Protein AF-A0A9E5TMC1-F1 (afdb_monomer)

Radius of gyration: 15.76 Å; Cα contacts (8 Å, |Δi|>4): 109; chains: 1; bounding box: 31×36×39 Å

Sequence (124 aa):
EDDTADWWVVDILHGWWDSREVALKIVRQCSKYPGVRLGIEQGMAFHAVQPYIDDYMREFNRYVTVEPLKHGGVNKHSRIEWALQGRSQRGKIHLLEGEWNDWFLDQCADFPDPLSHDDGIDAV

Structure (mmCIF, N/CA/C/O backbone):
data_AF-A0A9E5TMC1-F1
#
_entry.id   AF-A0A9E5TMC1-F1
#
loop_
_atom_site.group_PDB
_atom_site.id
_atom_site.type_symbol
_atom_site.label_atom_id
_atom_site.label_alt_id
_atom_site.label_comp_id
_atom_site.label_asym_id
_atom_site.label_entity_id
_atom_site.label_seq_id
_atom_site.pdbx_PDB_ins_code
_atom_site.Cartn_x
_atom_site.Cartn_y
_atom_site.Cartn_z
_atom_site.occupancy
_atom_site.B_iso_or_equiv
_atom_site.auth_seq_id
_atom_site.auth_comp_id
_atom_site.auth_asym_id
_atom_site.auth_atom_id
_atom_site.pdbx_PDB_model_num
ATOM 1 N N . GLU A 1 1 ? 20.389 -20.287 7.424 1.00 34.81 1 GLU A N 1
ATOM 2 C CA . GLU A 1 1 ? 19.075 -20.779 7.881 1.00 34.81 1 GLU A CA 1
ATOM 3 C C . GLU A 1 1 ? 18.012 -20.219 6.953 1.00 34.81 1 GLU A C 1
ATOM 5 O O . GLU A 1 1 ? 18.252 -19.175 6.365 1.00 34.81 1 GLU A O 1
ATOM 10 N N . ASP A 1 2 ? 16.952 -20.994 6.741 1.00 44.78 2 ASP A N 1
ATOM 11 C CA . ASP A 1 2 ? 15.933 -20.899 5.686 1.00 44.78 2 ASP A CA 1
ATOM 12 C C . ASP A 1 2 ? 15.406 -19.485 5.371 1.00 44.78 2 ASP A C 1
ATOM 14 O O . ASP A 1 2 ? 14.612 -18.928 6.121 1.00 44.78 2 ASP A O 1
ATOM 18 N N . ASP A 1 3 ? 15.756 -18.961 4.193 1.00 49.09 3 ASP A N 1
ATOM 19 C CA . ASP A 1 3 ? 15.109 -17.793 3.565 1.00 49.09 3 ASP A CA 1
ATOM 20 C C . ASP A 1 3 ? 14.007 -18.260 2.582 1.00 49.09 3 ASP A C 1
ATOM 22 O O . ASP A 1 3 ? 13.860 -17.773 1.460 1.00 49.09 3 ASP A O 1
ATOM 26 N N . THR A 1 4 ? 13.265 -19.299 2.976 1.00 53.66 4 THR A N 1
ATOM 27 C CA . THR A 1 4 ? 12.355 -20.090 2.126 1.00 53.66 4 THR A CA 1
ATOM 28 C C . THR A 1 4 ? 10.890 -19.943 2.532 1.00 53.66 4 THR A C 1
ATOM 30 O O . THR A 1 4 ? 10.104 -20.877 2.380 1.00 53.66 4 THR A O 1
ATOM 33 N N . ALA A 1 5 ? 10.492 -18.776 3.036 1.00 62.56 5 ALA A N 1
ATOM 34 C CA . ALA A 1 5 ? 9.073 -18.503 3.225 1.00 62.56 5 ALA A CA 1
ATOM 35 C C . ALA A 1 5 ? 8.379 -18.453 1.853 1.00 62.56 5 ALA A C 1
ATOM 37 O O . ALA A 1 5 ? 8.786 -17.678 0.985 1.00 62.56 5 ALA A O 1
ATOM 38 N N . ASP A 1 6 ? 7.356 -19.285 1.662 1.00 70.81 6 ASP A N 1
ATOM 39 C CA . ASP A 1 6 ? 6.469 -19.214 0.501 1.00 70.81 6 ASP A CA 1
ATOM 40 C C . ASP A 1 6 ? 5.621 -17.935 0.607 1.00 70.81 6 ASP A C 1
ATOM 42 O O . ASP A 1 6 ? 5.083 -17.617 1.672 1.00 70.81 6 ASP A O 1
ATOM 46 N N . TRP A 1 7 ? 5.531 -17.172 -0.480 1.00 72.25 7 TRP A N 1
ATOM 47 C CA . TRP A 1 7 ? 4.780 -15.919 -0.527 1.00 72.25 7 TRP A CA 1
ATOM 48 C C . TRP A 1 7 ? 3.410 -16.159 -1.139 1.00 72.25 7 TRP A C 1
ATOM 50 O O . TRP A 1 7 ? 3.295 -16.791 -2.186 1.00 72.25 7 TRP A O 1
ATOM 60 N N . TRP A 1 8 ? 2.378 -15.624 -0.494 1.00 75.25 8 TRP A N 1
ATOM 61 C CA . TRP A 1 8 ? 1.000 -15.711 -0.959 1.00 75.25 8 TRP A CA 1
ATOM 62 C C . TRP A 1 8 ? 0.507 -14.312 -1.291 1.00 75.25 8 TRP A C 1
ATOM 64 O O . TRP A 1 8 ? 0.355 -13.477 -0.398 1.00 75.25 8 TRP A O 1
ATOM 74 N N . VAL A 1 9 ? 0.267 -14.057 -2.573 1.00 79.56 9 VAL A N 1
ATOM 75 C CA . VAL A 1 9 ? -0.336 -12.805 -3.026 1.00 79.56 9 VAL A CA 1
ATOM 76 C C . VAL A 1 9 ? -1.842 -12.972 -2.941 1.00 79.56 9 VAL A C 1
ATOM 78 O O . VAL A 1 9 ? -2.424 -13.823 -3.614 1.00 79.56 9 VAL A O 1
ATOM 81 N N . VAL A 1 10 ? -2.453 -12.200 -2.046 1.00 79.62 10 VAL A N 1
ATOM 82 C CA . VAL A 1 10 ? -3.874 -12.332 -1.712 1.00 79.62 10 VAL A CA 1
ATOM 83 C C . VAL A 1 10 ? -4.754 -11.503 -2.636 1.00 79.62 10 VAL A C 1
ATOM 85 O O . VAL A 1 10 ? -5.810 -11.970 -3.050 1.00 79.62 10 VAL A O 1
ATOM 88 N N . ASP A 1 11 ? -4.338 -10.275 -2.927 1.00 77.19 11 ASP A N 1
ATOM 89 C CA . ASP A 1 11 ? -5.117 -9.318 -3.704 1.00 77.19 11 ASP A CA 1
ATOM 90 C C . ASP A 1 11 ? -4.181 -8.255 -4.285 1.00 77.19 11 ASP A C 1
ATOM 92 O O . ASP A 1 11 ? -3.264 -7.803 -3.591 1.00 77.19 11 ASP A O 1
ATOM 96 N N . ILE A 1 12 ? -4.429 -7.835 -5.526 1.00 79.81 12 ILE A N 1
ATOM 97 C CA . ILE A 1 12 ? -3.748 -6.701 -6.155 1.00 79.81 12 ILE A CA 1
ATOM 98 C C . ILE A 1 12 ? -4.808 -5.704 -6.609 1.00 79.81 12 ILE A C 1
ATOM 100 O O . ILE A 1 12 ? -5.654 -5.993 -7.453 1.00 79.81 12 ILE A O 1
ATOM 104 N N . LEU A 1 13 ? -4.738 -4.492 -6.060 1.00 76.56 13 LEU A N 1
ATOM 105 C CA . LEU A 1 13 ? -5.606 -3.392 -6.454 1.00 76.56 13 LEU A CA 1
ATOM 106 C C . LEU A 1 13 ? -4.872 -2.476 -7.439 1.00 76.56 13 LEU A C 1
ATOM 108 O O . LEU A 1 13 ? -3.921 -1.803 -7.051 1.00 76.56 13 LEU A O 1
ATOM 112 N N . HIS A 1 14 ? -5.389 -2.359 -8.664 1.00 76.69 14 HIS A N 1
ATOM 113 C CA . HIS A 1 14 ? -4.921 -1.403 -9.674 1.00 76.69 14 HIS A CA 1
ATOM 114 C C . HIS A 1 14 ? -6.073 -0.533 -10.213 1.00 76.69 14 HIS A C 1
ATOM 116 O O . HIS A 1 14 ? -7.223 -0.974 -10.277 1.00 76.69 14 HIS A O 1
ATOM 122 N N . GLY A 1 15 ? -5.779 0.720 -10.574 1.00 78.25 15 GLY A N 1
ATOM 123 C CA . GLY A 1 15 ? -6.744 1.639 -11.176 1.00 78.25 15 GLY A CA 1
ATOM 124 C C . GLY A 1 15 ? -6.387 3.117 -11.015 1.00 78.25 15 GLY A C 1
ATOM 125 O O . GLY A 1 15 ? -5.425 3.484 -10.345 1.00 78.25 15 GLY A O 1
ATOM 126 N N . TRP A 1 16 ? -7.203 3.977 -11.626 1.00 78.50 16 TRP A N 1
ATOM 127 C CA . TRP A 1 16 ? -7.079 5.432 -11.529 1.00 78.50 16 TRP A CA 1
ATOM 128 C C . TRP A 1 16 ? -7.833 5.950 -10.308 1.00 78.50 16 TRP A C 1
ATOM 130 O O . TRP A 1 16 ? -9.063 5.914 -10.289 1.00 78.50 16 TRP A O 1
ATOM 140 N N . TRP A 1 17 ? -7.099 6.443 -9.312 1.00 86.69 17 TRP A N 1
ATOM 141 C CA . TRP A 1 17 ? -7.656 6.948 -8.056 1.00 86.69 17 TRP A CA 1
ATOM 142 C C . TRP A 1 17 ? -7.015 8.268 -7.654 1.00 86.69 17 TRP A C 1
ATOM 144 O O . TRP A 1 17 ? -5.838 8.515 -7.927 1.00 86.69 17 TRP A O 1
ATOM 154 N N . ASP A 1 18 ? -7.780 9.103 -6.956 1.00 88.81 18 ASP A N 1
ATOM 155 C CA . ASP A 1 18 ? -7.220 10.277 -6.294 1.00 88.81 18 ASP A CA 1
ATOM 156 C C . ASP A 1 18 ? -6.508 9.904 -4.974 1.00 88.81 18 ASP A C 1
ATOM 158 O O . ASP A 1 18 ? -6.626 8.793 -4.451 1.00 88.81 18 ASP A O 1
ATOM 162 N N . SER A 1 19 ? -5.751 10.840 -4.392 1.00 87.44 19 SER A N 1
ATOM 163 C CA . SER A 1 19 ? -4.987 10.573 -3.164 1.00 87.44 19 SER A CA 1
ATOM 164 C C . SER A 1 19 ? -5.856 10.198 -1.953 1.00 87.44 19 SER A C 1
ATOM 166 O O . SER A 1 19 ? -5.369 9.514 -1.051 1.00 87.44 19 SER A O 1
ATOM 168 N N . ARG A 1 20 ? -7.127 10.622 -1.912 1.00 91.06 20 ARG A N 1
ATOM 169 C CA . ARG A 1 20 ? -8.061 10.288 -0.825 1.00 91.06 20 ARG A CA 1
ATOM 170 C C . ARG A 1 20 ? -8.605 8.880 -0.998 1.00 91.06 20 ARG A C 1
ATOM 172 O O . ARG A 1 20 ? -8.633 8.113 -0.039 1.00 91.06 20 ARG A O 1
ATOM 179 N N . GLU A 1 21 ? -8.994 8.524 -2.215 1.00 90.38 21 GLU A N 1
ATOM 180 C CA . GLU A 1 21 ? -9.449 7.188 -2.579 1.00 90.38 21 GLU A CA 1
ATOM 181 C C . GLU A 1 21 ? -8.359 6.144 -2.334 1.00 90.38 21 GLU A C 1
ATOM 183 O O . GLU A 1 21 ? -8.645 5.091 -1.759 1.00 90.38 21 GLU A O 1
ATOM 188 N N . VAL A 1 22 ? -7.106 6.454 -2.688 1.00 89.00 22 VAL A N 1
ATOM 189 C CA . VAL A 1 22 ? -5.944 5.605 -2.379 1.00 89.00 22 VAL A CA 1
ATOM 190 C C . VAL A 1 22 ? -5.811 5.402 -0.869 1.00 89.00 22 VAL A C 1
ATOM 192 O O . VAL A 1 22 ? -5.766 4.260 -0.410 1.00 89.00 22 VAL A O 1
ATOM 195 N N . ALA A 1 23 ? -5.811 6.482 -0.079 1.00 89.69 23 ALA A N 1
ATOM 196 C CA . ALA A 1 23 ? -5.712 6.393 1.379 1.00 89.69 23 ALA A CA 1
ATOM 197 C C . ALA A 1 23 ? -6.846 5.552 1.990 1.00 89.69 23 ALA A C 1
ATOM 199 O O . ALA A 1 23 ? -6.604 4.688 2.836 1.00 89.69 23 ALA A O 1
ATOM 200 N N . LEU A 1 24 ? -8.080 5.757 1.524 1.00 91.00 24 LEU A N 1
ATOM 201 C CA . LEU A 1 24 ? -9.247 5.010 1.981 1.00 91.00 24 LEU A CA 1
ATOM 202 C C . LEU A 1 24 ? -9.128 3.517 1.653 1.00 91.00 24 LEU A C 1
ATOM 204 O O . LEU A 1 24 ? -9.430 2.671 2.497 1.00 91.00 24 LEU A O 1
ATOM 208 N N . LYS A 1 25 ? -8.688 3.174 0.436 1.00 89.75 25 LYS A N 1
ATOM 209 C CA . LYS A 1 25 ? -8.470 1.782 0.014 1.00 89.75 25 LYS A CA 1
ATOM 210 C C . LYS A 1 25 ? -7.397 1.105 0.859 1.00 89.75 25 LYS A C 1
ATOM 212 O O . LYS A 1 25 ? -7.637 -0.005 1.329 1.00 89.75 25 LYS A O 1
ATOM 217 N N . ILE A 1 26 ? -6.279 1.787 1.113 1.00 88.12 26 ILE A N 1
ATOM 218 C CA . ILE A 1 26 ? -5.203 1.302 1.986 1.00 88.12 26 ILE A CA 1
ATOM 219 C C . ILE A 1 26 ? -5.754 0.972 3.377 1.00 88.12 26 ILE A C 1
ATOM 221 O O . ILE A 1 26 ? -5.645 -0.166 3.832 1.00 88.12 26 ILE A O 1
ATOM 225 N N . VAL A 1 27 ? -6.416 1.929 4.038 1.00 88.62 27 VAL A N 1
ATOM 226 C CA . VAL A 1 27 ? -6.925 1.731 5.406 1.00 88.62 27 VAL A CA 1
ATOM 227 C C . VAL A 1 27 ? -7.991 0.634 5.458 1.00 88.62 27 VAL A C 1
ATOM 229 O O . VAL A 1 27 ? -8.001 -0.177 6.390 1.00 88.62 27 VAL A O 1
ATOM 232 N N . ARG A 1 28 ? -8.854 0.534 4.438 1.00 89.12 28 ARG A N 1
ATOM 233 C CA . ARG A 1 28 ? -9.826 -0.564 4.322 1.00 89.12 28 ARG A CA 1
ATOM 234 C C . ARG A 1 28 ? -9.142 -1.919 4.187 1.00 89.12 28 ARG A C 1
ATOM 236 O O . ARG A 1 28 ? -9.546 -2.850 4.881 1.00 89.12 28 ARG A O 1
ATOM 243 N N . GLN A 1 29 ? -8.113 -2.041 3.350 1.00 87.25 29 GLN A N 1
ATOM 244 C CA . GLN A 1 29 ? -7.389 -3.306 3.205 1.00 87.25 29 GLN A CA 1
ATOM 245 C C . GLN A 1 29 ? -6.653 -3.677 4.499 1.00 87.25 29 GLN A C 1
ATOM 247 O O . GLN A 1 29 ? -6.809 -4.792 4.992 1.00 87.25 29 GLN A O 1
ATOM 252 N N . CYS A 1 30 ? -5.975 -2.730 5.150 1.00 84.50 30 CYS A N 1
ATOM 253 C CA . CYS A 1 30 ? -5.363 -2.971 6.460 1.00 84.50 30 CYS A CA 1
ATOM 254 C C . CYS A 1 30 ? -6.380 -3.295 7.572 1.00 84.50 30 CYS A C 1
ATOM 256 O O . CYS A 1 30 ? -6.030 -3.897 8.589 1.00 84.50 30 CYS A O 1
ATOM 258 N N . SER A 1 31 ? -7.645 -2.900 7.407 1.00 84.06 31 SER A N 1
ATOM 259 C CA . SER A 1 31 ? -8.719 -3.273 8.333 1.00 84.06 31 SER A CA 1
ATOM 260 C C . SER A 1 31 ? -9.183 -4.715 8.134 1.00 84.06 31 SER A C 1
ATOM 262 O O . SER A 1 31 ? -9.508 -5.374 9.119 1.00 84.06 31 SER A O 1
ATOM 264 N N . LYS A 1 32 ? -9.178 -5.227 6.894 1.00 85.56 32 LYS A N 1
ATOM 265 C CA . LYS A 1 32 ? -9.506 -6.635 6.607 1.00 85.56 32 LYS A CA 1
ATOM 266 C C . LYS A 1 32 ? -8.460 -7.599 7.169 1.00 85.56 32 LYS A C 1
ATOM 268 O O . LYS A 1 32 ? -8.820 -8.674 7.638 1.00 85.56 32 LYS A O 1
ATOM 273 N N . TYR A 1 33 ? -7.186 -7.204 7.143 1.00 81.31 33 TYR A N 1
ATOM 274 C CA . TYR A 1 33 ? -6.064 -8.035 7.581 1.00 81.31 33 TYR A CA 1
ATOM 275 C C . TYR A 1 33 ? -5.426 -7.463 8.856 1.00 81.31 33 TYR A C 1
ATOM 277 O O . TYR A 1 33 ? -4.532 -6.616 8.788 1.00 81.31 33 TYR A O 1
ATOM 285 N N . PRO A 1 34 ? -5.870 -7.873 10.057 1.00 74.38 34 PRO A N 1
ATOM 286 C CA . PRO A 1 34 ? -5.313 -7.335 11.284 1.00 74.38 34 PRO A CA 1
ATOM 287 C C . PRO A 1 34 ? -3.857 -7.774 11.492 1.00 74.38 34 PRO A C 1
ATOM 289 O O . PRO A 1 34 ? -3.544 -8.955 11.423 1.00 74.38 34 PRO A O 1
ATOM 292 N N . GLY A 1 35 ? -2.975 -6.816 11.797 1.00 74.81 35 GLY A N 1
ATOM 293 C CA . GLY A 1 35 ? -1.557 -7.086 12.077 1.00 74.81 35 GLY A CA 1
ATOM 294 C C . GLY A 1 35 ? -0.623 -6.949 10.872 1.00 74.81 35 GLY A C 1
ATOM 295 O O . GLY A 1 35 ? 0.558 -7.263 10.996 1.00 74.81 35 GLY A O 1
ATOM 296 N N . VAL A 1 36 ? -1.116 -6.461 9.730 1.00 78.50 36 VAL A N 1
ATOM 297 C CA . VAL A 1 36 ? -0.262 -6.156 8.574 1.00 78.50 36 VAL A CA 1
ATOM 298 C C . VAL A 1 36 ? 0.630 -4.942 8.827 1.00 78.50 36 VAL A C 1
ATOM 300 O O . VAL A 1 36 ? 0.241 -3.994 9.514 1.00 78.50 36 VAL A O 1
ATOM 303 N N . ARG A 1 37 ? 1.826 -4.966 8.236 1.00 79.69 37 ARG A N 1
ATOM 304 C CA . ARG A 1 37 ? 2.693 -3.792 8.103 1.00 79.69 37 ARG A CA 1
ATOM 305 C C . ARG A 1 37 ? 2.463 -3.166 6.739 1.00 79.69 37 ARG A C 1
ATOM 307 O O . ARG A 1 37 ? 2.349 -3.887 5.752 1.00 79.69 37 ARG A O 1
ATOM 314 N N . LEU A 1 38 ? 2.395 -1.842 6.695 1.00 83.19 38 LEU A N 1
ATOM 315 C CA . LEU A 1 38 ? 2.194 -1.105 5.457 1.00 83.19 38 LEU A CA 1
ATOM 316 C C . LEU A 1 38 ? 3.521 -0.487 5.017 1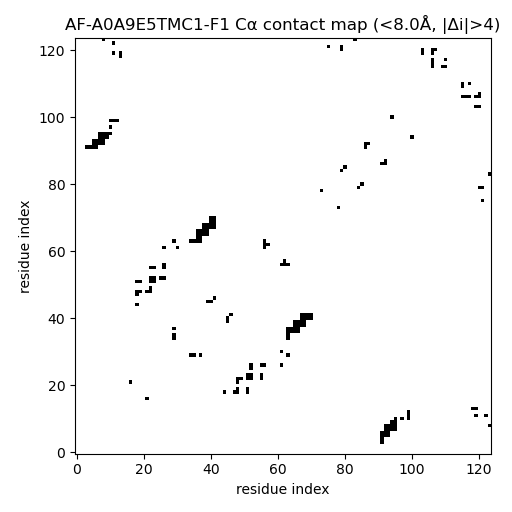.00 83.19 38 LEU A C 1
ATOM 318 O O . LEU A 1 38 ? 3.989 0.462 5.638 1.00 83.19 38 LEU A O 1
ATOM 322 N N . GLY A 1 39 ? 4.112 -1.017 3.950 1.00 82.56 39 GLY A N 1
ATOM 323 C CA . GLY A 1 39 ? 5.264 -0.407 3.290 1.00 82.56 39 GLY A CA 1
ATOM 324 C C . GLY A 1 39 ? 4.804 0.533 2.181 1.00 82.56 39 GLY A C 1
ATOM 325 O O . GLY A 1 39 ? 4.034 0.115 1.322 1.00 82.56 39 GLY A O 1
ATOM 326 N N . ILE A 1 40 ? 5.262 1.785 2.180 1.00 80.31 40 ILE A N 1
ATOM 327 C CA . ILE A 1 40 ? 5.025 2.714 1.061 1.00 80.31 40 ILE A CA 1
ATOM 328 C C . ILE A 1 40 ? 6.362 3.296 0.622 1.00 80.31 40 ILE A C 1
ATOM 330 O O . ILE A 1 40 ? 7.147 3.748 1.456 1.00 80.31 40 ILE A O 1
ATOM 334 N N . GLU A 1 41 ? 6.636 3.300 -0.683 1.00 81.06 41 GLU A N 1
ATOM 335 C CA . GLU A 1 41 ? 7.838 3.937 -1.219 1.00 81.06 41 GLU A CA 1
ATOM 336 C C . GLU A 1 41 ? 7.855 5.437 -0.904 1.00 81.06 41 GLU A C 1
ATOM 338 O O . GLU A 1 41 ? 6.889 6.167 -1.137 1.00 81.06 41 GLU A O 1
ATOM 343 N N . GLN A 1 42 ? 8.979 5.910 -0.369 1.00 74.94 42 GLN A N 1
ATOM 344 C CA . GLN A 1 42 ? 9.154 7.314 -0.046 1.00 74.94 42 GLN A CA 1
ATOM 345 C C . GLN A 1 42 ? 9.209 8.150 -1.334 1.00 74.94 42 GLN A C 1
ATOM 347 O O . GLN A 1 42 ? 10.100 7.979 -2.163 1.00 74.94 42 GLN A O 1
ATOM 352 N N . GLY A 1 43 ? 8.290 9.106 -1.474 1.00 77.88 43 GLY A N 1
ATOM 353 C CA . GLY A 1 43 ? 8.226 9.986 -2.639 1.00 77.88 43 GLY A CA 1
ATOM 354 C C . GLY A 1 43 ? 7.090 11.002 -2.562 1.00 77.88 43 GLY A C 1
ATOM 355 O O . GLY A 1 43 ? 6.424 11.146 -1.536 1.00 77.88 43 GLY A O 1
ATOM 356 N N . MET A 1 44 ? 6.847 11.710 -3.667 1.00 75.81 44 MET A N 1
A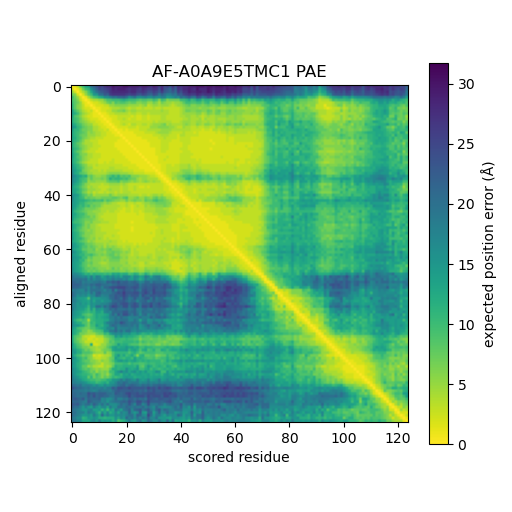TOM 357 C CA . MET A 1 44 ? 5.780 12.719 -3.744 1.00 75.81 44 MET A CA 1
ATOM 358 C C . MET A 1 44 ? 4.391 12.118 -3.496 1.00 75.81 44 MET A C 1
ATOM 360 O O . MET A 1 44 ? 3.597 12.708 -2.766 1.00 75.81 44 MET A O 1
ATOM 364 N N . ALA A 1 45 ? 4.119 10.929 -4.045 1.00 76.44 45 ALA A N 1
ATOM 365 C CA . ALA A 1 45 ? 2.851 10.229 -3.851 1.00 76.44 45 ALA A CA 1
ATOM 366 C C . ALA A 1 45 ? 2.613 9.874 -2.373 1.00 76.44 45 ALA A C 1
ATOM 368 O O . ALA A 1 45 ? 1.533 10.130 -1.847 1.00 76.44 45 ALA A O 1
ATOM 369 N N . PHE A 1 46 ? 3.642 9.389 -1.669 1.00 82.38 46 PHE A N 1
ATOM 370 C CA . PHE A 1 46 ? 3.569 9.130 -0.229 1.00 82.38 46 PHE A CA 1
ATOM 371 C C . PHE A 1 46 ? 3.188 10.389 0.559 1.00 82.38 46 PHE A C 1
ATOM 373 O O . PHE A 1 46 ? 2.247 10.366 1.348 1.00 82.38 46 PHE A O 1
ATOM 380 N N . HIS A 1 47 ? 3.859 11.515 0.300 1.00 84.75 47 HIS A N 1
ATOM 381 C CA . HIS A 1 47 ? 3.562 12.774 0.986 1.00 84.75 47 HIS A CA 1
ATOM 382 C C . HIS A 1 47 ? 2.159 13.321 0.684 1.00 84.75 47 HIS A C 1
ATOM 384 O O . HIS A 1 47 ? 1.573 13.976 1.543 1.00 84.75 47 HIS A O 1
ATOM 390 N N . ALA A 1 48 ? 1.609 13.039 -0.500 1.00 86.25 48 ALA A N 1
ATOM 391 C CA . A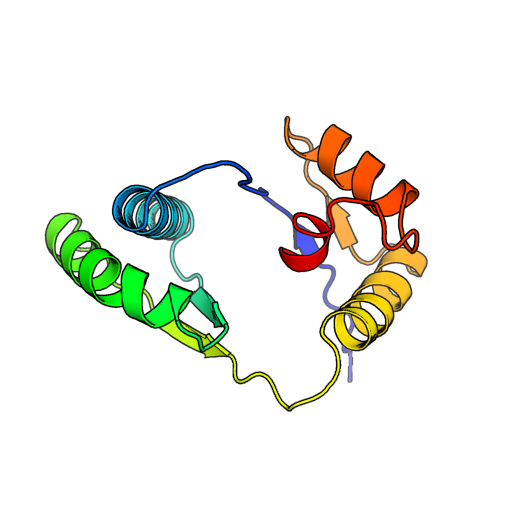LA A 1 48 ? 0.248 13.426 -0.862 1.00 86.25 48 ALA A CA 1
ATOM 392 C C . ALA A 1 48 ? -0.826 12.574 -0.160 1.00 86.25 48 ALA A C 1
ATOM 394 O O . ALA A 1 48 ? -1.910 13.073 0.134 1.00 86.25 48 ALA A O 1
ATOM 395 N N . VAL A 1 49 ? -0.534 11.299 0.108 1.00 87.50 49 VAL A N 1
ATOM 396 C CA . VAL A 1 49 ? -1.499 10.325 0.644 1.00 87.50 49 VAL A CA 1
ATOM 397 C C . VAL A 1 49 ? -1.445 10.239 2.178 1.00 87.50 49 VAL A C 1
ATOM 399 O O . VAL A 1 49 ? -2.482 10.044 2.812 1.00 87.50 49 VAL A O 1
ATOM 402 N N . GLN A 1 50 ? -0.274 10.442 2.796 1.00 89.19 50 GLN A N 1
ATOM 403 C CA . GLN A 1 50 ? -0.061 10.281 4.243 1.00 89.19 50 GLN A CA 1
ATOM 404 C C . GLN A 1 50 ? -1.063 11.046 5.134 1.00 89.19 50 GLN A C 1
ATOM 406 O O . GLN A 1 50 ? -1.594 10.426 6.056 1.00 89.19 50 GLN A O 1
ATOM 411 N N . PRO A 1 51 ? -1.392 12.334 4.888 1.00 92.25 51 PRO A N 1
ATOM 412 C CA . PRO A 1 51 ? -2.334 13.056 5.748 1.00 92.25 51 PRO A CA 1
ATOM 413 C C . PRO A 1 51 ? -3.729 12.417 5.759 1.00 92.25 51 PRO A C 1
ATOM 415 O O . PRO A 1 51 ? -4.366 12.325 6.803 1.00 92.25 51 PRO A O 1
ATOM 418 N N . TYR A 1 52 ? -4.178 11.918 4.604 1.00 92.56 52 TYR A N 1
ATOM 419 C CA . TYR A 1 52 ? -5.473 11.255 4.474 1.00 92.56 52 TYR A CA 1
ATOM 420 C C . TYR A 1 52 ? -5.485 9.886 5.146 1.00 92.56 52 TYR A C 1
ATOM 422 O O . TYR A 1 52 ? -6.494 9.502 5.732 1.00 92.56 52 TYR A O 1
ATOM 430 N N . ILE A 1 53 ? -4.366 9.157 5.094 1.00 89.69 53 ILE A N 1
ATOM 431 C CA . ILE A 1 53 ? -4.219 7.904 5.837 1.00 89.69 53 ILE A CA 1
ATOM 432 C C . ILE A 1 53 ? -4.399 8.176 7.332 1.00 89.69 53 ILE A C 1
ATOM 434 O O . ILE A 1 53 ? -5.207 7.502 7.967 1.00 89.69 53 ILE A O 1
ATOM 438 N N . ASP A 1 54 ? -3.706 9.177 7.878 1.00 90.69 54 ASP A N 1
ATOM 439 C CA . ASP A 1 54 ? -3.792 9.512 9.302 1.00 90.69 54 ASP A CA 1
ATOM 440 C C . ASP A 1 54 ? -5.221 9.906 9.714 1.00 90.69 54 ASP A C 1
ATOM 442 O O . ASP A 1 54 ? -5.688 9.517 10.788 1.00 90.69 54 ASP A O 1
ATOM 446 N N . ASP A 1 55 ? -5.935 10.642 8.860 1.00 93.06 55 ASP A N 1
ATOM 447 C CA . ASP A 1 55 ? -7.331 11.018 9.094 1.00 93.06 55 ASP A CA 1
ATOM 448 C C . ASP A 1 55 ? -8.260 9.795 9.101 1.00 93.06 55 ASP A C 1
ATOM 450 O O . ASP A 1 55 ? -9.027 9.613 10.049 1.00 93.06 55 ASP A O 1
ATOM 454 N N . TYR A 1 56 ? -8.136 8.900 8.117 1.00 92.19 56 TYR A N 1
ATOM 455 C CA . TYR A 1 56 ? -8.939 7.676 8.061 1.00 92.19 56 TYR A CA 1
ATOM 456 C C . TYR A 1 56 ? -8.600 6.690 9.184 1.00 92.19 56 TYR A C 1
ATOM 458 O O . TYR A 1 56 ? -9.493 6.019 9.701 1.00 92.19 56 TYR A O 1
ATOM 466 N N . MET A 1 57 ? -7.341 6.612 9.622 1.00 90.69 57 MET A N 1
ATOM 467 C CA . MET A 1 57 ? -6.969 5.809 10.791 1.00 90.69 57 MET A CA 1
ATOM 468 C C . MET A 1 57 ? -7.691 6.286 12.055 1.00 90.69 57 MET A C 1
ATOM 470 O O . MET A 1 57 ? -8.153 5.458 12.845 1.00 90.69 57 MET A O 1
ATOM 474 N N . ARG A 1 58 ? -7.818 7.610 12.240 1.00 90.75 58 ARG A N 1
ATOM 475 C CA . ARG A 1 58 ? -8.582 8.198 13.353 1.00 90.75 58 ARG A CA 1
ATOM 476 C C . ARG A 1 58 ? -10.077 7.938 13.203 1.00 90.75 58 ARG A C 1
ATOM 478 O O . ARG A 1 58 ? -10.710 7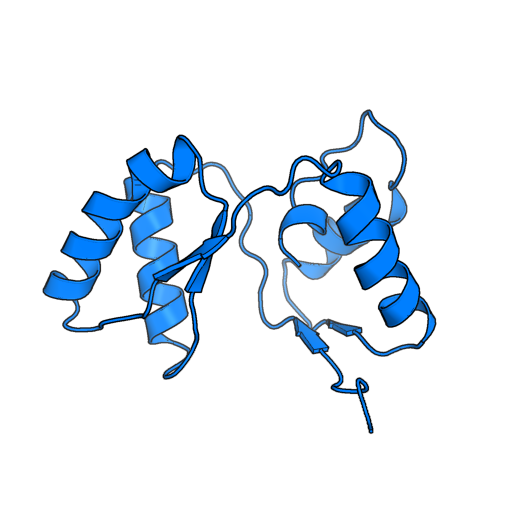.552 14.180 1.00 90.75 58 ARG A O 1
ATOM 485 N N . GLU A 1 59 ? -10.627 8.119 12.004 1.00 91.31 59 GLU A N 1
ATOM 486 C CA . GLU A 1 59 ? -12.054 7.918 11.720 1.00 91.31 59 GLU A CA 1
ATOM 487 C C . GLU A 1 59 ? -12.495 6.472 11.983 1.00 91.31 59 GLU A C 1
ATOM 489 O O . GLU A 1 59 ? -13.488 6.235 12.670 1.00 91.31 59 GLU A O 1
ATOM 494 N N . PHE A 1 60 ? -11.729 5.494 11.495 1.00 87.56 60 PHE A N 1
ATOM 495 C CA . PHE A 1 60 ? -12.047 4.073 11.648 1.00 87.56 60 PHE A CA 1
ATOM 496 C C . PHE A 1 60 ? -11.481 3.450 12.932 1.00 87.56 60 PHE A C 1
ATOM 498 O O . PHE A 1 60 ? -11.646 2.249 13.150 1.00 87.56 60 PHE A O 1
ATOM 505 N N . ASN A 1 61 ? -10.815 4.243 13.784 1.00 87.88 61 ASN A N 1
ATOM 506 C CA . ASN A 1 61 ? -10.116 3.792 14.992 1.00 87.88 61 ASN A CA 1
ATOM 507 C C . ASN A 1 61 ? -9.200 2.579 14.731 1.00 87.88 61 ASN A C 1
ATOM 509 O O . ASN A 1 61 ? -9.163 1.602 15.488 1.00 87.88 61 ASN A O 1
ATOM 513 N N . ARG A 1 62 ? -8.478 2.620 13.609 1.00 82.06 62 ARG A N 1
ATOM 514 C CA . ARG A 1 62 ? -7.614 1.535 13.153 1.00 82.06 62 ARG A CA 1
ATOM 515 C C . ARG A 1 62 ? -6.250 2.090 12.793 1.00 82.06 62 ARG A C 1
ATOM 517 O O . ARG A 1 62 ? -6.093 2.763 11.785 1.00 82.06 62 ARG A O 1
ATOM 524 N N . TYR A 1 63 ? -5.259 1.754 13.606 1.00 83.38 63 TYR A N 1
ATOM 525 C CA . TYR A 1 63 ? -3.889 2.215 13.423 1.00 83.38 63 TYR A CA 1
ATOM 526 C C . TYR A 1 63 ? -3.042 1.129 12.771 1.00 83.38 63 TYR A C 1
ATOM 528 O O . TYR A 1 63 ? -3.094 -0.037 13.171 1.00 83.38 63 TYR A O 1
ATOM 536 N N . VAL A 1 64 ? -2.262 1.529 11.771 1.00 81.56 64 VAL A N 1
ATOM 537 C CA . VAL A 1 64 ? -1.328 0.663 11.047 1.00 81.56 64 VAL A CA 1
ATOM 538 C C . VAL A 1 64 ? 0.043 1.315 11.106 1.00 81.56 64 VAL A C 1
ATOM 540 O O . VAL A 1 64 ? 0.164 2.535 11.015 1.00 81.56 64 VAL A O 1
ATOM 543 N N . THR A 1 65 ? 1.087 0.511 11.267 1.00 82.50 65 THR A N 1
ATOM 544 C CA . THR A 1 65 ? 2.458 1.011 11.188 1.00 82.50 65 THR A CA 1
ATOM 545 C C . THR A 1 65 ? 2.827 1.210 9.724 1.00 82.50 65 THR A C 1
ATOM 547 O O . THR A 1 65 ? 2.918 0.237 8.973 1.00 82.50 65 THR A O 1
ATOM 550 N N . VAL A 1 66 ? 3.016 2.473 9.336 1.00 81.88 66 VAL A N 1
ATOM 551 C CA . VAL A 1 66 ? 3.486 2.853 8.001 1.00 81.88 66 VAL A CA 1
ATOM 552 C C . VAL A 1 66 ? 5.011 2.918 8.014 1.00 81.88 66 VAL A C 1
ATOM 554 O O . VAL A 1 66 ? 5.599 3.722 8.738 1.00 81.88 66 VAL A O 1
ATOM 557 N N . GLU A 1 67 ? 5.653 2.059 7.230 1.00 81.62 67 GLU A N 1
ATOM 558 C CA . GLU A 1 67 ? 7.104 1.985 7.080 1.00 81.62 67 GLU A CA 1
ATOM 559 C C . GLU A 1 67 ? 7.504 2.601 5.725 1.00 81.62 67 GLU A C 1
ATOM 561 O O . GLU A 1 67 ? 7.206 2.031 4.672 1.00 81.62 67 GLU A O 1
ATOM 566 N N . PRO A 1 68 ? 8.162 3.777 5.706 1.00 77.75 68 PRO A N 1
ATOM 567 C CA . PRO A 1 68 ? 8.612 4.378 4.459 1.00 77.75 68 PRO A CA 1
ATOM 568 C C . PRO A 1 68 ? 9.786 3.582 3.876 1.00 77.75 68 PRO A C 1
ATOM 570 O O . PRO A 1 68 ? 10.848 3.460 4.495 1.00 77.75 68 PRO A O 1
ATOM 573 N N . LEU A 1 69 ? 9.618 3.072 2.658 1.00 77.50 69 LEU A N 1
ATOM 574 C CA . LEU A 1 69 ? 10.642 2.326 1.935 1.00 77.50 69 LEU A CA 1
ATOM 575 C C . LEU A 1 69 ? 11.523 3.305 1.149 1.00 77.50 69 LEU A C 1
ATOM 577 O O . LEU A 1 69 ? 11.055 4.012 0.257 1.00 77.50 69 LEU A O 1
ATOM 581 N N . LYS A 1 70 ? 12.815 3.375 1.488 1.00 65.94 70 LYS A N 1
ATOM 582 C CA . LYS A 1 70 ? 13.773 4.255 0.801 1.00 65.94 70 LYS A CA 1
ATOM 583 C C . LYS A 1 70 ? 14.211 3.649 -0.531 1.00 65.94 70 LYS A C 1
ATOM 585 O O . LYS A 1 70 ? 14.736 2.533 -0.576 1.00 65.94 70 LYS A O 1
ATOM 590 N N . HIS A 1 71 ? 14.093 4.423 -1.606 1.00 60.81 71 HIS A N 1
ATOM 591 C CA . HIS A 1 71 ? 14.657 4.058 -2.898 1.00 60.81 71 HIS A CA 1
ATOM 592 C C . HIS A 1 71 ? 16.189 4.213 -2.857 1.00 60.81 71 HIS A C 1
ATOM 594 O O . HIS A 1 71 ? 16.723 5.308 -2.992 1.00 60.81 71 HIS A O 1
ATOM 600 N N . GLY A 1 72 ? 16.923 3.121 -2.622 1.00 54.91 72 GLY A N 1
ATOM 601 C CA . GLY A 1 72 ? 18.394 3.106 -2.523 1.00 54.91 72 GLY A CA 1
ATOM 602 C C . GLY A 1 72 ? 19.170 3.381 -3.823 1.00 54.91 72 GLY A C 1
ATOM 603 O O . GLY A 1 72 ? 20.283 2.891 -3.958 1.00 54.91 72 GLY A O 1
ATOM 604 N N . GLY A 1 73 ? 18.591 4.095 -4.796 1.00 48.88 73 GLY A N 1
ATOM 605 C CA . GLY A 1 73 ? 19.241 4.443 -6.071 1.00 48.88 73 GLY A CA 1
ATOM 606 C C . GLY A 1 73 ? 19.496 3.271 -7.031 1.00 48.88 73 GLY A C 1
ATOM 607 O O . GLY A 1 73 ? 20.164 3.452 -8.043 1.00 48.88 73 GLY A O 1
ATOM 608 N N . VAL A 1 74 ? 18.983 2.075 -6.724 1.00 49.56 74 VAL A N 1
ATOM 609 C CA . VAL A 1 74 ? 19.043 0.888 -7.590 1.00 49.56 74 VAL A CA 1
ATOM 610 C C . VAL A 1 74 ? 17.734 0.801 -8.365 1.00 49.56 74 VAL A C 1
ATOM 612 O O . VAL A 1 74 ? 16.690 0.668 -7.717 1.00 49.56 74 VAL A O 1
ATOM 615 N N . ASN A 1 75 ? 17.825 0.864 -9.704 1.00 52.62 75 ASN A N 1
ATOM 616 C CA . ASN A 1 75 ? 16.707 0.781 -10.654 1.00 52.62 75 ASN A CA 1
ATOM 617 C C . ASN A 1 75 ? 15.642 -0.212 -10.172 1.00 52.62 75 ASN A C 1
ATOM 619 O O . ASN A 1 75 ? 15.957 -1.376 -9.907 1.00 52.62 75 ASN A O 1
ATOM 623 N N . LYS A 1 76 ? 14.399 0.278 -10.047 1.00 55.44 76 LYS A N 1
ATOM 624 C CA . LYS A 1 76 ? 13.218 -0.473 -9.585 1.00 55.44 76 LYS A CA 1
ATOM 625 C C . LYS A 1 76 ? 13.125 -1.842 -10.261 1.00 55.44 76 LYS A C 1
ATOM 627 O O . LYS A 1 76 ? 13.106 -2.862 -9.574 1.00 55.44 76 LYS A O 1
ATOM 632 N N . HIS A 1 77 ? 13.254 -1.837 -11.586 1.00 48.09 77 HIS A N 1
ATOM 633 C CA . HIS A 1 77 ? 13.251 -3.005 -12.461 1.00 48.09 77 HIS A CA 1
ATOM 634 C C . HIS A 1 77 ? 14.232 -4.096 -12.030 1.00 48.09 77 HIS A C 1
ATOM 636 O O . HIS A 1 77 ? 13.833 -5.234 -11.819 1.00 48.09 77 HIS A O 1
ATOM 642 N N . SER A 1 78 ? 15.502 -3.760 -11.790 1.00 43.16 78 SER A N 1
ATOM 643 C CA . SER A 1 78 ? 16.535 -4.760 -11.483 1.00 43.16 78 SER A CA 1
ATOM 644 C C . SER A 1 78 ? 16.345 -5.436 -10.121 1.00 43.16 78 SER A C 1
ATOM 646 O O . SER A 1 78 ? 16.847 -6.536 -9.901 1.00 43.16 78 SER A O 1
ATOM 648 N N . ARG A 1 79 ? 15.640 -4.788 -9.183 1.00 52.25 79 ARG A N 1
ATOM 649 C CA . ARG A 1 79 ? 15.405 -5.332 -7.837 1.00 52.25 79 ARG A CA 1
ATOM 650 C C . ARG A 1 79 ? 14.214 -6.284 -7.808 1.00 52.25 79 ARG A C 1
ATOM 652 O O . ARG A 1 79 ? 14.298 -7.324 -7.158 1.00 52.25 79 ARG A O 1
ATOM 659 N N . ILE A 1 80 ? 13.143 -5.925 -8.514 1.00 54.44 80 ILE A N 1
ATOM 660 C CA . ILE A 1 80 ? 11.945 -6.755 -8.648 1.00 54.44 80 ILE A CA 1
ATOM 661 C C . ILE A 1 80 ? 12.264 -7.959 -9.533 1.00 54.44 80 ILE A C 1
ATOM 663 O O . ILE A 1 80 ? 12.025 -9.087 -9.123 1.00 54.44 80 ILE A O 1
ATOM 667 N N . GLU A 1 81 ? 12.949 -7.762 -10.659 1.00 51.94 81 GLU A N 1
ATOM 668 C CA . GLU A 1 81 ? 13.380 -8.855 -11.535 1.00 51.94 81 GLU A CA 1
ATOM 669 C C . GLU A 1 81 ? 14.230 -9.888 -10.772 1.00 51.94 81 GLU A C 1
ATOM 671 O O . GLU A 1 81 ? 13.914 -11.073 -10.771 1.00 51.94 81 GLU A O 1
ATOM 676 N N . TRP A 1 82 ? 15.241 -9.472 -10.001 1.00 44.28 82 TRP A N 1
ATOM 677 C CA . TRP A 1 82 ? 16.096 -10.430 -9.283 1.00 44.28 82 TRP A CA 1
ATOM 678 C C . TRP A 1 82 ? 15.401 -11.145 -8.113 1.00 44.28 82 TRP A C 1
ATOM 680 O O . TRP A 1 82 ? 15.673 -12.324 -7.870 1.00 44.28 82 TRP A O 1
ATOM 690 N N . ALA A 1 83 ? 14.521 -10.462 -7.373 1.00 53.38 83 ALA A N 1
ATOM 691 C CA . ALA A 1 83 ? 13.843 -11.042 -6.211 1.00 53.38 83 ALA A CA 1
ATOM 692 C C . ALA A 1 83 ? 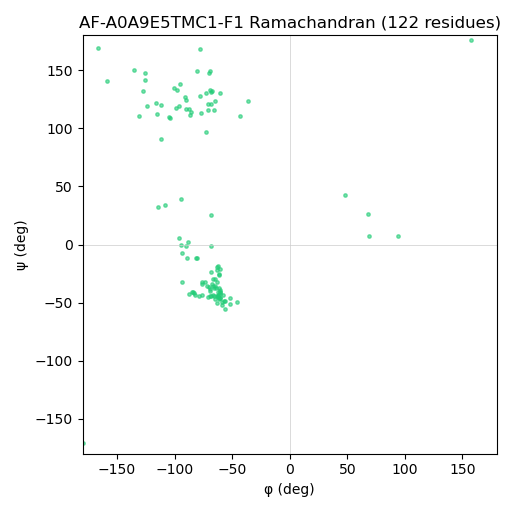12.610 -11.872 -6.599 1.00 53.38 83 ALA A C 1
ATOM 694 O O . ALA A 1 83 ? 12.403 -12.959 -6.052 1.00 53.38 83 ALA A O 1
ATOM 695 N N . LEU A 1 84 ? 11.813 -11.382 -7.550 1.00 59.00 84 LEU A N 1
ATOM 696 C CA . LEU A 1 84 ? 10.552 -11.985 -7.967 1.00 59.00 84 LEU A CA 1
ATOM 697 C C . LEU A 1 84 ? 10.787 -13.125 -8.962 1.00 59.00 84 LEU A C 1
ATOM 699 O O . LEU A 1 84 ? 10.236 -14.208 -8.778 1.00 59.00 84 LEU A O 1
ATOM 703 N N . GLN A 1 85 ? 11.672 -12.950 -9.953 1.00 57.59 85 GLN A N 1
ATOM 704 C CA . GLN A 1 85 ? 11.944 -13.980 -10.964 1.00 57.59 85 GLN A CA 1
ATOM 705 C C . GLN A 1 85 ? 12.626 -15.206 -10.342 1.00 57.59 85 GLN A C 1
ATOM 707 O O . GLN A 1 85 ? 12.210 -16.338 -10.586 1.00 57.59 85 GLN A O 1
ATOM 712 N N . GLY A 1 86 ? 13.614 -15.001 -9.462 1.00 56.06 86 GLY A N 1
ATOM 713 C CA . GLY A 1 86 ? 14.326 -16.095 -8.791 1.00 56.06 86 GLY A CA 1
ATOM 714 C C . GLY A 1 86 ? 13.454 -16.907 -7.822 1.00 56.06 86 GLY A C 1
ATOM 715 O O . GLY A 1 86 ? 13.682 -18.106 -7.643 1.00 56.06 86 GLY A O 1
ATOM 716 N N . ARG A 1 87 ? 12.440 -16.279 -7.207 1.00 60.81 87 ARG A N 1
ATOM 717 C CA . ARG A 1 87 ? 11.468 -16.943 -6.317 1.00 60.81 87 ARG A CA 1
ATOM 718 C C . ARG A 1 87 ? 10.317 -17.581 -7.101 1.00 60.81 87 ARG A C 1
ATOM 720 O O . ARG A 1 87 ? 9.960 -18.723 -6.817 1.00 60.81 87 ARG A O 1
ATOM 727 N N . SER A 1 88 ? 9.806 -16.901 -8.128 1.00 58.19 88 SER A N 1
ATOM 728 C CA . SER A 1 88 ? 8.775 -17.413 -9.042 1.00 58.19 88 SER A CA 1
ATOM 729 C C . SER A 1 88 ? 9.242 -18.673 -9.781 1.00 58.19 88 SER A C 1
ATOM 731 O O . SER A 1 88 ? 8.566 -19.698 -9.736 1.00 58.19 88 SER A O 1
ATOM 733 N N . GLN A 1 89 ? 10.466 -18.678 -10.327 1.00 57.06 89 GLN A N 1
ATOM 734 C CA . GLN A 1 89 ? 11.053 -19.847 -11.008 1.00 57.06 89 GLN A CA 1
ATOM 735 C C . GLN A 1 89 ? 11.206 -21.082 -10.106 1.00 57.06 89 GLN A C 1
ATOM 737 O O . GLN A 1 89 ? 11.313 -22.204 -10.598 1.00 57.06 89 GLN A O 1
ATOM 742 N N . ARG A 1 90 ? 11.222 -20.894 -8.782 1.00 63.19 90 ARG A N 1
ATOM 743 C CA . ARG A 1 90 ? 11.289 -21.976 -7.789 1.00 63.19 90 ARG A CA 1
ATOM 744 C C . ARG A 1 90 ? 9.912 -22.378 -7.249 1.00 63.19 90 ARG A C 1
ATOM 746 O O . ARG A 1 90 ? 9.855 -23.185 -6.326 1.00 63.19 90 ARG A O 1
ATOM 753 N N . GLY A 1 91 ? 8.828 -21.819 -7.795 1.00 62.19 91 GLY A N 1
ATOM 754 C CA . GLY A 1 91 ? 7.454 -22.081 -7.362 1.00 62.19 91 GLY A CA 1
ATOM 755 C C . GLY A 1 91 ? 7.139 -21.549 -5.963 1.00 62.19 91 GLY A C 1
ATOM 756 O O . GLY A 1 91 ? 6.302 -22.123 -5.278 1.00 62.19 91 GLY A O 1
ATOM 757 N N . LYS A 1 92 ? 7.847 -20.502 -5.514 1.00 69.12 92 LYS A N 1
ATOM 758 C CA . LYS A 1 92 ? 7.760 -19.949 -4.149 1.00 69.12 92 LYS A CA 1
ATOM 759 C C . LYS A 1 92 ? 6.789 -18.777 -4.001 1.00 69.12 92 LYS A C 1
ATOM 761 O O . LYS A 1 92 ? 6.663 -18.231 -2.908 1.00 69.12 92 LYS A O 1
ATOM 766 N N . ILE A 1 93 ? 6.132 -18.378 -5.089 1.00 71.69 93 ILE A N 1
ATOM 767 C CA . ILE A 1 93 ? 5.089 -17.352 -5.105 1.00 71.69 93 ILE A CA 1
ATOM 768 C C . ILE A 1 93 ? 3.793 -18.029 -5.537 1.00 71.69 93 ILE A C 1
ATOM 770 O O . ILE A 1 93 ? 3.722 -18.618 -6.614 1.00 71.69 93 ILE A O 1
ATOM 774 N N . HIS A 1 94 ? 2.782 -17.945 -4.685 1.00 74.38 94 HIS A N 1
ATOM 775 C CA . HIS A 1 94 ? 1.451 -18.472 -4.923 1.00 74.38 94 HIS A CA 1
ATOM 776 C C . HIS A 1 94 ? 0.485 -17.299 -5.071 1.00 74.38 94 HIS A C 1
ATOM 778 O O . HIS A 1 94 ? 0.334 -16.486 -4.158 1.00 74.38 94 HIS A O 1
ATOM 784 N N . LEU A 1 95 ? -0.163 -17.206 -6.227 1.00 76.50 95 LEU A N 1
ATOM 785 C CA . LEU A 1 95 ? -1.220 -16.231 -6.470 1.00 76.50 95 LEU A CA 1
ATOM 786 C C . LEU A 1 95 ? -2.549 -16.876 -6.078 1.00 76.50 95 LEU A C 1
ATOM 788 O O . LEU A 1 95 ? -2.877 -17.959 -6.566 1.00 76.50 95 LEU A O 1
ATOM 792 N N . LEU A 1 96 ? -3.299 -16.240 -5.181 1.00 78.38 96 LEU A N 1
ATOM 793 C CA . LEU A 1 96 ? -4.695 -16.611 -4.959 1.00 78.38 96 LEU A CA 1
ATOM 794 C C . LEU A 1 96 ? -5.522 -16.226 -6.189 1.00 78.38 96 LEU A C 1
ATOM 796 O O . LEU A 1 96 ? -5.174 -15.286 -6.893 1.00 78.38 96 LEU A O 1
ATOM 800 N N . GLU A 1 97 ? -6.584 -16.977 -6.470 1.00 75.12 97 GLU A N 1
ATOM 801 C CA . GLU A 1 97 ? -7.460 -16.710 -7.614 1.00 75.12 97 GLU A CA 1
ATOM 802 C C . GLU A 1 97 ? -8.325 -15.468 -7.354 1.00 75.12 97 GLU A C 1
ATOM 804 O O . GLU A 1 97 ? -8.975 -15.350 -6.311 1.00 75.12 97 GLU A O 1
ATOM 809 N N . GLY A 1 98 ? -8.340 -14.550 -8.314 1.00 75.81 98 GLY A N 1
ATOM 810 C CA . GLY A 1 98 ? -9.089 -13.306 -8.274 1.00 75.81 98 GLY A CA 1
ATOM 811 C C . GLY A 1 98 ? -9.155 -12.637 -9.648 1.00 75.81 98 GLY A C 1
ATOM 812 O O . GLY A 1 98 ? -8.457 -13.010 -10.587 1.00 75.81 98 GLY A O 1
ATOM 813 N N . GLU A 1 99 ? -9.997 -11.609 -9.765 1.00 75.62 99 GLU A N 1
ATOM 814 C CA . GLU A 1 99 ? -10.158 -10.835 -11.011 1.00 75.62 99 GLU A CA 1
ATOM 815 C C . GLU A 1 99 ? -8.863 -10.118 -11.436 1.00 75.62 99 GLU A C 1
ATOM 817 O O . GLU A 1 99 ? -8.709 -9.720 -12.587 1.00 75.62 99 GLU A O 1
ATOM 822 N N . TRP A 1 100 ? -7.917 -9.959 -10.507 1.00 75.44 100 TRP A N 1
ATOM 823 C CA . TRP A 1 100 ? -6.622 -9.340 -10.754 1.00 75.44 100 TRP A CA 1
ATOM 824 C C . TRP A 1 100 ? -5.603 -10.296 -11.399 1.00 75.44 100 TRP A C 1
ATOM 826 O O . TRP A 1 100 ? -4.550 -9.843 -11.838 1.00 75.44 100 TRP A O 1
ATOM 836 N N . ASN A 1 101 ? -5.869 -11.602 -11.462 1.00 77.38 101 ASN A N 1
ATOM 837 C CA . ASN A 1 101 ? -4.880 -12.567 -11.937 1.00 77.38 101 ASN A CA 1
ATOM 838 C C . ASN A 1 101 ? -4.605 -12.422 -13.433 1.00 77.38 101 ASN A C 1
ATOM 840 O O . ASN A 1 101 ? -3.441 -12.415 -13.815 1.00 77.38 101 ASN A O 1
ATOM 844 N N . ASP A 1 102 ? -5.643 -12.266 -14.257 1.00 72.44 102 ASP A N 1
ATOM 845 C CA . ASP A 1 102 ? -5.491 -12.235 -15.717 1.00 72.44 102 ASP A CA 1
ATOM 846 C C . ASP A 1 102 ? -4.637 -11.040 -16.166 1.00 72.44 102 ASP A C 1
ATOM 848 O O . ASP A 1 102 ? -3.625 -11.228 -16.836 1.00 72.44 102 ASP A O 1
ATOM 852 N N . TRP A 1 103 ? -4.952 -9.821 -15.706 1.00 73.38 103 TRP A N 1
ATOM 853 C CA . TRP A 1 103 ? -4.161 -8.637 -16.079 1.00 73.38 103 TRP A CA 1
ATOM 854 C C . TRP A 1 103 ? -2.730 -8.686 -15.520 1.00 73.38 103 TRP A C 1
ATOM 856 O O . TRP A 1 103 ? -1.795 -8.251 -16.186 1.00 73.38 103 TRP A O 1
ATOM 866 N N . PHE A 1 104 ? -2.545 -9.202 -14.299 1.00 71.31 104 PHE A N 1
ATOM 867 C CA . PHE A 1 104 ? -1.227 -9.288 -13.674 1.00 71.31 104 PHE A CA 1
ATOM 868 C C . PHE A 1 104 ? -0.340 -10.317 -14.385 1.00 71.31 104 PHE A C 1
ATOM 870 O O . PHE A 1 104 ? 0.852 -10.078 -14.583 1.00 71.31 104 PHE A O 1
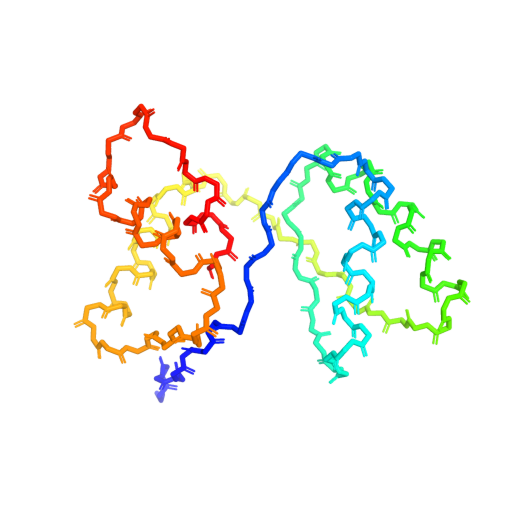ATOM 877 N N . LEU A 1 105 ? -0.919 -11.452 -14.792 1.00 70.31 105 LEU A N 1
ATOM 878 C CA . LEU A 1 105 ? -0.225 -12.484 -15.559 1.00 70.31 105 LEU A CA 1
ATOM 879 C C . LEU A 1 105 ? 0.106 -12.012 -16.977 1.00 70.31 105 LEU A C 1
ATOM 881 O O . LEU A 1 105 ? 1.212 -12.290 -17.435 1.00 70.31 105 LEU A O 1
ATOM 885 N N . ASP A 1 106 ? -0.788 -11.263 -17.626 1.00 69.44 106 ASP A N 1
ATOM 886 C CA . ASP A 1 106 ? -0.520 -10.640 -18.927 1.00 69.44 106 ASP A CA 1
ATOM 887 C C . ASP A 1 106 ? 0.660 -9.657 -18.831 1.00 69.44 106 ASP A C 1
ATOM 889 O O . ASP A 1 106 ? 1.610 -9.752 -19.605 1.00 69.44 106 ASP A O 1
ATOM 893 N N . GLN A 1 107 ? 0.696 -8.798 -17.804 1.00 65.62 107 GLN A N 1
ATOM 894 C CA . GLN A 1 107 ? 1.841 -7.903 -17.576 1.00 65.62 107 GLN A CA 1
ATOM 895 C C . GLN A 1 107 ? 3.141 -8.658 -17.292 1.00 65.62 107 GLN A C 1
ATOM 897 O O . GLN A 1 107 ? 4.200 -8.294 -17.801 1.00 65.62 107 GLN A O 1
ATOM 902 N N . CYS A 1 108 ? 3.073 -9.735 -16.507 1.00 65.56 108 CYS A N 1
ATOM 903 C CA . CYS A 1 108 ? 4.218 -10.609 -16.259 1.00 65.56 108 CYS A CA 1
ATOM 904 C C . CYS A 1 108 ? 4.725 -11.299 -17.537 1.00 65.56 108 CYS A C 1
ATOM 906 O O . CYS A 1 108 ? 5.922 -11.570 -17.632 1.00 65.56 108 CYS A O 1
ATOM 908 N N . ALA A 1 109 ? 3.843 -11.608 -18.494 1.00 62.75 109 ALA A N 1
ATOM 909 C CA . ALA A 1 109 ? 4.199 -12.220 -19.774 1.00 62.75 109 ALA A CA 1
ATOM 910 C C . ALA A 1 109 ? 4.826 -11.21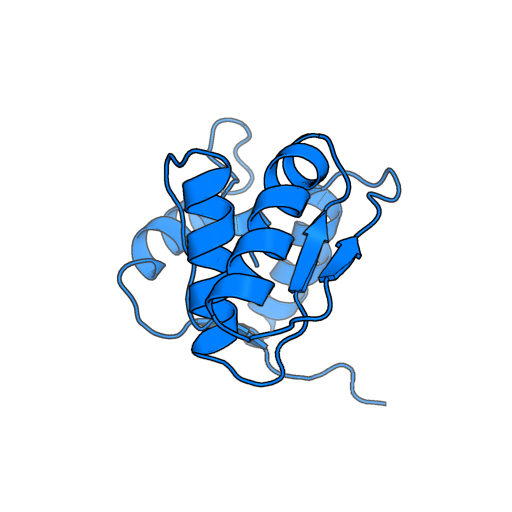5 -20.755 1.00 62.75 109 ALA A C 1
ATOM 912 O O . ALA A 1 109 ? 5.705 -11.600 -21.529 1.00 62.75 109 ALA A O 1
ATOM 913 N N . ASP A 1 110 ? 4.411 -9.949 -20.686 1.00 61.72 110 ASP A N 1
ATOM 914 C CA . ASP A 1 110 ? 4.911 -8.862 -21.536 1.00 61.72 110 ASP A CA 1
ATOM 915 C C . ASP A 1 110 ? 6.252 -8.273 -21.045 1.00 61.72 110 ASP A C 1
ATOM 917 O O . ASP A 1 110 ? 6.950 -7.568 -21.778 1.00 61.72 110 ASP A O 1
ATOM 921 N N . PHE A 1 111 ? 6.691 -8.612 -19.829 1.00 54.25 111 PHE A N 1
ATOM 922 C CA . PHE A 1 111 ? 8.013 -8.235 -19.323 1.00 54.25 111 PHE A CA 1
ATOM 923 C C . PHE A 1 111 ? 9.138 -8.951 -20.109 1.00 54.25 111 PHE A C 1
ATOM 925 O O . PHE A 1 111 ? 9.084 -10.175 -20.270 1.00 54.25 111 PHE A O 1
ATOM 932 N N . PRO A 1 112 ? 10.206 -8.264 -20.576 1.00 53.06 112 PRO A N 1
ATOM 933 C CA . PRO A 1 112 ? 10.690 -6.941 -20.177 1.00 53.06 112 PRO A CA 1
ATOM 934 C C . PRO A 1 112 ? 10.449 -5.853 -21.241 1.00 53.06 112 PRO A C 1
ATOM 936 O O . PRO A 1 112 ? 11.318 -4.998 -21.432 1.00 53.06 112 PRO A O 1
ATOM 939 N N . ASP A 1 113 ? 9.355 -5.908 -22.010 1.00 54.59 113 ASP A N 1
ATOM 940 C CA . ASP A 1 113 ? 9.115 -4.908 -23.054 1.00 54.59 113 ASP A CA 1
ATOM 941 C C . ASP A 1 113 ? 8.879 -3.523 -22.410 1.00 54.59 113 ASP A C 1
ATOM 943 O O . ASP A 1 113 ? 7.891 -3.339 -21.696 1.00 54.59 113 ASP A O 1
ATOM 947 N N . PRO A 1 114 ? 9.762 -2.529 -22.648 1.00 51.59 114 PRO A N 1
ATOM 948 C CA . PRO A 1 114 ? 9.700 -1.210 -22.014 1.00 51.59 114 PRO A CA 1
ATOM 949 C C . PRO A 1 114 ? 8.504 -0.348 -22.457 1.00 51.59 114 PRO A C 1
ATOM 951 O O . PRO A 1 114 ? 8.382 0.795 -22.011 1.00 51.59 114 PRO A O 1
ATOM 954 N N . LEU A 1 115 ? 7.659 -0.840 -23.370 1.00 52.62 115 LEU A N 1
ATOM 955 C CA . LEU A 1 115 ? 6.405 -0.202 -23.782 1.00 52.62 115 LEU A CA 1
ATOM 956 C C . LEU A 1 115 ? 5.181 -0.709 -23.001 1.00 52.62 115 LEU A C 1
ATOM 958 O O . LEU A 1 115 ? 4.094 -0.147 -23.156 1.00 52.62 115 LEU A O 1
ATOM 962 N N . SER A 1 116 ? 5.348 -1.746 -22.180 1.00 56.28 116 SER A N 1
ATOM 963 C CA . SER A 1 116 ? 4.288 -2.359 -21.374 1.00 56.28 116 SER A CA 1
ATOM 964 C C . SER A 1 116 ? 4.030 -1.555 -20.100 1.00 56.28 116 SER A C 1
ATOM 966 O O . SER A 1 116 ? 4.930 -0.922 -19.551 1.00 56.28 116 SER A O 1
ATOM 968 N N . HIS A 1 117 ? 2.793 -1.569 -19.603 1.00 55.47 117 HIS A N 1
ATOM 969 C CA . HIS A 1 117 ? 2.493 -1.016 -18.281 1.00 55.47 117 HIS A CA 1
ATOM 970 C C . HIS A 1 117 ? 3.089 -1.932 -17.193 1.00 55.47 117 HIS A C 1
ATOM 972 O O . HIS A 1 117 ? 2.646 -3.065 -17.060 1.00 55.47 117 HIS A O 1
ATOM 978 N N . ASP A 1 118 ? 4.055 -1.439 -16.409 1.00 54.03 118 ASP A N 1
ATOM 979 C CA . ASP A 1 118 ? 4.780 -2.210 -15.373 1.00 54.03 118 ASP A CA 1
ATOM 980 C C . ASP A 1 118 ? 4.125 -2.157 -13.969 1.00 54.03 118 ASP A C 1
ATOM 982 O O . ASP A 1 118 ? 4.613 -2.767 -13.016 1.00 54.03 118 ASP A O 1
ATOM 986 N N . ASP A 1 119 ? 3.017 -1.421 -13.815 1.00 56.47 119 ASP A N 1
ATOM 987 C CA . ASP A 1 119 ? 2.446 -1.061 -12.505 1.00 56.47 119 ASP A CA 1
ATOM 988 C C . ASP A 1 119 ? 2.005 -2.269 -11.651 1.00 56.47 119 ASP A C 1
ATOM 990 O O . ASP A 1 119 ? 1.948 -2.170 -10.425 1.00 56.47 119 ASP A O 1
ATOM 994 N N . GLY A 1 120 ? 1.660 -3.404 -12.271 1.00 55.06 120 GLY A N 1
ATOM 995 C CA . GLY A 1 120 ? 1.273 -4.626 -11.563 1.00 55.06 120 GLY A CA 1
ATOM 996 C C . GLY A 1 120 ? 2.458 -5.374 -10.979 1.00 55.06 120 GLY A C 1
ATOM 997 O O . GLY A 1 120 ? 2.405 -5.785 -9.821 1.00 55.06 120 GLY A O 1
ATOM 998 N N . ILE A 1 121 ? 3.541 -5.502 -11.746 1.00 58.06 121 ILE A N 1
ATOM 999 C CA . ILE A 1 121 ? 4.789 -6.137 -11.299 1.00 58.06 121 ILE A CA 1
ATOM 1000 C C . ILE A 1 121 ? 5.425 -5.321 -10.164 1.00 58.06 121 ILE A C 1
ATOM 1002 O O . ILE A 1 121 ? 5.947 -5.905 -9.218 1.00 58.06 121 ILE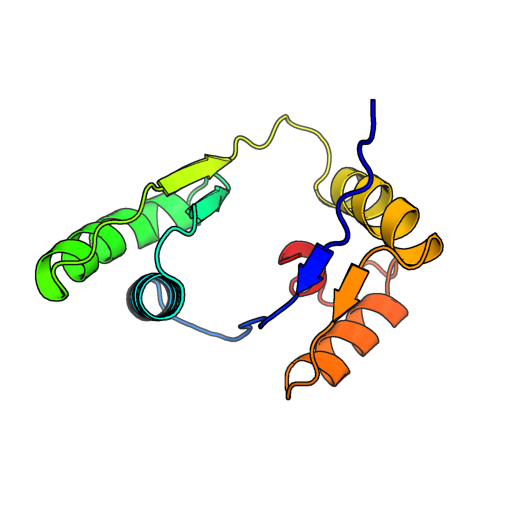 A O 1
ATOM 1006 N N . ASP A 1 122 ? 5.308 -3.988 -10.209 1.00 54.94 122 ASP A N 1
ATOM 1007 C CA . ASP A 1 122 ? 5.758 -3.072 -9.150 1.00 54.94 122 ASP A CA 1
ATOM 1008 C C . ASP A 1 122 ? 5.027 -3.261 -7.800 1.00 54.94 122 ASP A C 1
ATOM 1010 O O . ASP A 1 122 ? 5.527 -2.813 -6.763 1.00 54.94 122 ASP A O 1
ATOM 1014 N N . ALA A 1 123 ? 3.850 -3.898 -7.785 1.00 55.06 123 ALA A N 1
ATOM 1015 C CA . ALA A 1 123 ? 3.008 -4.028 -6.595 1.00 55.06 123 ALA A CA 1
ATOM 1016 C C . ALA A 1 123 ? 3.293 -5.273 -5.725 1.00 55.06 123 ALA A C 1
ATOM 1018 O O . ALA A 1 123 ? 2.765 -5.346 -4.610 1.00 55.06 123 ALA A O 1
ATOM 1019 N N . VAL A 1 124 ? 4.088 -6.239 -6.209 1.00 52.47 124 VAL A N 1
ATOM 1020 C CA . VAL A 1 124 ? 4.361 -7.541 -5.553 1.00 52.47 124 VAL A CA 1
ATOM 1021 C C . VAL A 1 124 ? 5.781 -7.609 -4.997 1.00 52.47 124 VAL A C 1
ATOM 1023 O O . VAL A 1 124 ? 5.934 -8.100 -3.853 1.00 52.47 124 VAL A O 1
#

pLDDT: mean 72.05, std 14.42, range [34.81, 93.06]

Solvent-accessible surface area (backbone atoms only — not comparable to full-atom values): 7778 Å² total; per-residue (Å²): 131,88,92,71,78,71,42,74,48,78,80,69,93,84,80,93,69,54,52,58,56,48,20,51,51,51,55,52,53,53,62,76,42,80,87,57,77,44,75,44,62,64,50,73,68,42,67,65,21,48,65,45,34,56,51,48,26,63,74,70,73,48,87,70,59,76,44,74,39,76,80,83,84,64,62,69,64,6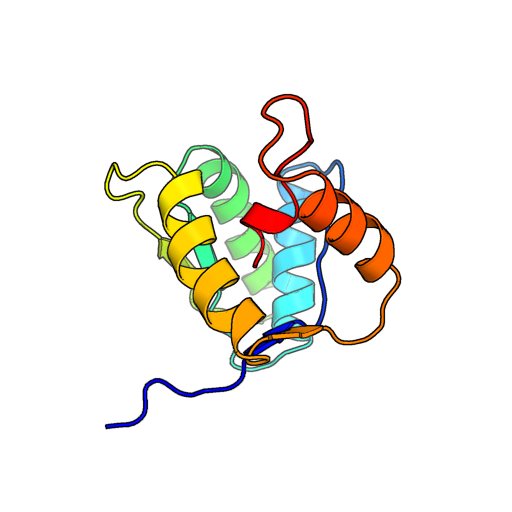5,54,49,50,58,56,49,47,63,35,46,77,68,69,36,56,45,76,51,92,56,90,49,46,63,64,43,50,50,42,62,66,52,57,87,49,90,86,56,76,58,71,60,72,75,73,114

Secondary structure (DSSP, 8-state):
----PPEEE-----S---HHHHHHHHHHHHHHSTT--EEEESSHHHHHHHHHHHHHHHHTT----EEEEP--SS-HHHHHIIIIIHHHTTT-EEEPPSTHHHHHHHHHHHTT-TTS--TTGGG-

Nearest PDB structures (foldseek):
  2wjw-assembly1_A-2  TM=3.646E-01  e=4.459E-01  Homo sapiens
  1ng1-assembly1_A  TM=3.183E-01  e=7.930E-01  Thermus aquaticus
  4u5c-assembly1_A  TM=3.736E-01  e=1.323E+00  Rattus norvegicus
  3zn8-assembly1_A  TM=2.749E-01  e=9.607E-01  Escherichia coli
  4u5c-assembly1_C  TM=3.219E-01  e=1.603E+00  Rattus norvegicus

Foldseek 3Di:
DDPQQQAEDEDDDDDDDDLLRVLLVVQVVCVVPDPDAAEDEDDPSCVSNVVNNVVVCVVVVHDHHYDHDYPPVPPLVVVLCVPVVVCVVVVRYHYDDDPVPVVLVVQVVCPPPVVGDCVSSSRD

Mean predicted aligned error: 10.55 Å